Protein AF-A0A7Z9G4A1-F1 (afdb_monomer)

Secondary structure (DSSP, 8-state):
-TTSTTSTT--GGG--PPP-SSPPPSSHHHHS----GGGT-TTGGGS-S----------------S-SS---TT--

Nearest PDB structures (foldseek):
  8des-assembly1_A  TM=6.936E-01  e=1.051E-03  Escherichia phage EC6098

Solvent-accessible surface area (backbone atoms only — not comparable to full-atom values): 5687 Å² total; per-residue (Å²): 109,46,79,34,81,86,33,99,70,47,45,44,63,80,58,62,78,84,84,71,97,57,88,85,57,102,43,70,81,66,70,52,88,78,63,64,59,75,60,63,48,91,77,52,91,86,55,76,97,73,85,86,88,82,88,84,89,84,88,78,93,71,95,68,76,94,56,95,63,88,69,82,87,77,78,129

Foldseek 3Di:
DLCDPPDPNHPVLVDQDDDDPDDDDPDPVVVDDDTPVQSPDPPHDPDDPDDDDDDDDDDDDDDDPPDPPPDPPPDD

Mean predicted aligned error: 11.19 Å

Radius of gyration: 25.3 Å; Cα contacts (8 Å, |Δi|>4): 38; chains: 1; bounding box: 62×32×54 Å

pLDDT: mean 82.82, std 10.52, range [52.19, 94.69]

Sequence (76 aa):
GAFRSDAATSLDVWHLALDFASLPALNDTFIQDDPPISRVVATGVTEPQFLLDCYIDFKCARPMPTYGVPGFVDRF

Structure (mmCIF, N/CA/C/O backbone):
data_AF-A0A7Z9G4A1-F1
#
_entry.id   AF-A0A7Z9G4A1-F1
#
loop_
_atom_site.group_PDB
_atom_site.id
_atom_site.type_symbol
_atom_site.label_atom_id
_atom_site.label_alt_id
_atom_site.label_comp_id
_atom_site.label_asym_id
_atom_site.label_entity_id
_atom_site.label_seq_id
_atom_site.pdbx_PDB_ins_code
_atom_site.Cartn_x
_atom_site.Cartn_y
_atom_site.Cartn_z
_atom_site.occupancy
_atom_site.B_iso_or_equiv
_atom_site.auth_seq_id
_atom_site.auth_comp_id
_atom_site.auth_asym_id
_atom_site.auth_atom_id
_atom_site.pdbx_PDB_model_num
ATOM 1 N N . GLY A 1 1 ? -7.381 -3.133 25.711 1.00 85.38 1 GLY A N 1
ATOM 2 C CA . GLY A 1 1 ? -7.028 -1.700 25.658 1.00 85.38 1 GLY A CA 1
ATOM 3 C C . GLY A 1 1 ? -7.761 -1.052 24.502 1.00 85.38 1 GLY A C 1
ATOM 4 O O . GLY A 1 1 ? -8.352 -1.784 23.722 1.00 85.38 1 GLY A O 1
ATOM 5 N N . ALA A 1 2 ? -7.724 0.278 24.387 1.00 90.44 2 ALA A N 1
ATOM 6 C CA . ALA A 1 2 ? -8.452 1.013 23.342 1.00 90.44 2 ALA A CA 1
ATOM 7 C C . ALA A 1 2 ? -7.967 0.718 21.905 1.00 90.44 2 ALA A C 1
ATOM 9 O O . ALA A 1 2 ? -8.718 0.916 20.969 1.00 90.44 2 ALA A O 1
ATOM 10 N N . PHE A 1 3 ? -6.752 0.182 21.735 1.00 88.69 3 PHE A N 1
ATOM 11 C CA . PHE A 1 3 ? -6.220 -0.339 20.461 1.00 88.69 3 PHE A CA 1
ATOM 12 C C . PHE A 1 3 ? -6.826 -1.683 20.011 1.00 88.69 3 PHE A C 1
ATOM 14 O O . PHE A 1 3 ? -6.320 -2.307 19.087 1.00 88.69 3 PHE A O 1
ATOM 21 N N . ARG A 1 4 ? -7.832 -2.214 20.712 1.00 89.06 4 ARG A N 1
ATOM 22 C CA . ARG A 1 4 ? -8.540 -3.407 20.240 1.00 89.06 4 ARG A CA 1
ATOM 23 C C . ARG A 1 4 ? -9.728 -2.973 19.397 1.00 89.06 4 ARG A C 1
ATOM 25 O O . ARG A 1 4 ? -10.482 -2.111 19.844 1.00 89.06 4 ARG A O 1
ATOM 32 N N . SER A 1 5 ? -9.930 -3.632 18.260 1.00 88.19 5 SER A N 1
ATOM 33 C CA . SER A 1 5 ? -11.040 -3.332 17.354 1.00 88.19 5 SER A CA 1
ATOM 34 C C . SER A 1 5 ? -12.423 -3.574 17.972 1.00 88.19 5 SER A C 1
ATOM 36 O O . SER A 1 5 ? -13.387 -2.911 17.606 1.00 88.19 5 SER A O 1
ATOM 38 N N . ASP A 1 6 ? -12.514 -4.437 18.990 1.00 88.44 6 ASP A N 1
ATOM 39 C CA . ASP A 1 6 ? -13.741 -4.720 19.748 1.00 88.44 6 ASP A CA 1
ATOM 40 C C . ASP A 1 6 ? -13.970 -3.800 20.967 1.00 88.44 6 ASP A C 1
ATOM 42 O O . ASP A 1 6 ? -14.912 -3.998 21.741 1.00 88.44 6 ASP A O 1
ATOM 46 N N . ALA A 1 7 ? -13.122 -2.789 21.181 1.00 92.50 7 ALA A N 1
ATOM 47 C CA . ALA A 1 7 ? -13.273 -1.866 22.301 1.00 92.50 7 ALA A CA 1
ATOM 48 C C . ALA A 1 7 ? -14.406 -0.849 22.063 1.00 92.50 7 ALA A C 1
ATOM 50 O O . ALA A 1 7 ? -14.542 -0.286 20.982 1.00 92.50 7 ALA A O 1
ATOM 51 N N . ALA A 1 8 ? -15.160 -0.518 23.121 1.00 92.12 8 ALA A N 1
ATOM 52 C CA . ALA A 1 8 ? -16.282 0.431 23.053 1.00 92.12 8 ALA A CA 1
ATOM 53 C C . ALA A 1 8 ? -15.903 1.828 22.513 1.00 92.12 8 ALA A C 1
ATOM 55 O O . ALA A 1 8 ? -16.716 2.486 21.871 1.00 92.12 8 ALA A O 1
ATOM 56 N N . THR A 1 9 ? -14.670 2.279 22.762 1.00 91.94 9 THR A N 1
ATOM 57 C CA . THR A 1 9 ? -14.086 3.503 22.187 1.00 91.94 9 THR A CA 1
ATOM 58 C C . THR A 1 9 ? -12.762 3.151 21.514 1.00 91.94 9 THR A C 1
ATOM 60 O O . THR A 1 9 ? -11.684 3.420 22.054 1.00 91.94 9 THR A O 1
ATOM 63 N N . SER A 1 10 ? -12.857 2.450 20.386 1.00 89.94 10 SER A N 1
ATOM 64 C CA . SER A 1 10 ? -11.700 1.941 19.652 1.00 89.94 10 SER A CA 1
ATOM 65 C C . SER A 1 10 ? -10.843 3.065 19.048 1.00 89.94 10 SER A C 1
ATOM 67 O O . SER A 1 10 ? -11.352 4.042 18.500 1.00 89.94 10 SER A O 1
ATOM 69 N N . LEU A 1 11 ? -9.521 2.900 19.139 1.00 90.75 11 LEU A N 1
ATOM 70 C CA . LEU A 1 11 ? -8.486 3.707 18.482 1.00 90.75 11 LEU A CA 1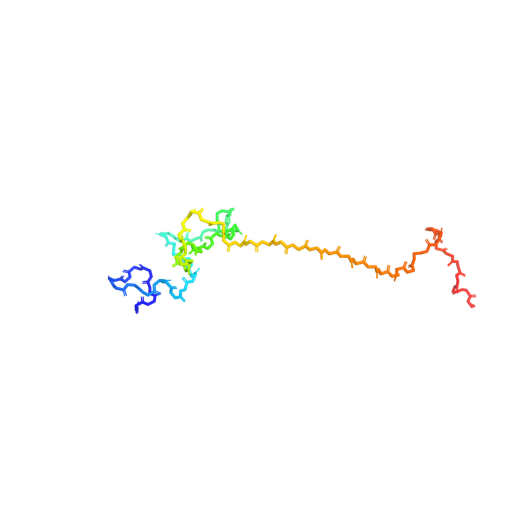
ATOM 71 C C . LEU A 1 11 ? -8.010 3.053 17.175 1.00 90.75 11 LEU A C 1
ATOM 73 O O . LEU A 1 11 ? -6.876 3.255 16.749 1.00 90.75 11 LEU A O 1
ATOM 77 N N . ASP A 1 12 ? -8.896 2.298 16.530 1.00 89.56 12 ASP A N 1
ATOM 78 C CA . ASP A 1 12 ? -8.678 1.591 15.269 1.00 89.56 12 ASP A CA 1
ATOM 79 C C . ASP A 1 12 ? -8.030 2.462 14.186 1.00 89.56 12 ASP A C 1
ATOM 81 O O . ASP A 1 12 ? -7.154 2.000 13.461 1.00 89.56 12 ASP A O 1
ATOM 85 N N . VAL A 1 13 ? -8.387 3.746 14.110 1.00 88.00 13 VAL A N 1
ATOM 86 C CA . VAL A 1 13 ? -7.798 4.719 13.167 1.00 88.00 13 VAL A CA 1
ATOM 87 C C . VAL A 1 13 ? -6.265 4.827 13.251 1.00 88.00 13 VAL A C 1
ATOM 89 O O . VAL A 1 13 ? -5.628 5.310 12.323 1.00 88.00 13 VAL A O 1
ATOM 92 N N . TRP A 1 14 ? -5.649 4.365 14.339 1.00 89.56 14 TRP A N 1
ATOM 93 C CA . TRP A 1 14 ? -4.204 4.419 14.549 1.00 89.56 14 TRP A CA 1
ATOM 94 C C . TRP A 1 14 ? -3.469 3.130 14.161 1.00 89.56 14 TRP A C 1
ATOM 96 O O . TRP A 1 14 ? -2.246 3.078 14.293 1.00 89.56 14 TRP A O 1
ATOM 106 N N . HIS A 1 15 ? -4.170 2.083 13.706 1.00 89.12 15 HIS A N 1
ATOM 107 C CA . HIS A 1 15 ? -3.535 0.825 13.312 1.00 89.12 15 HIS A CA 1
ATOM 108 C C . HIS A 1 15 ? -4.255 0.075 12.185 1.00 89.12 15 HIS A C 1
ATOM 110 O O . HIS A 1 15 ? -5.472 0.122 12.024 1.00 89.12 15 HIS A O 1
ATOM 116 N N . LEU A 1 16 ? -3.467 -0.708 11.446 1.00 89.19 16 LEU A N 1
ATOM 117 C CA . LEU A 1 16 ? -3.918 -1.552 10.333 1.00 89.19 16 LEU A CA 1
ATOM 118 C C . LEU A 1 16 ? -3.980 -3.043 10.696 1.00 89.19 16 LEU A C 1
ATOM 120 O O . LEU A 1 16 ? -3.988 -3.897 9.818 1.00 89.19 16 LEU A O 1
ATOM 124 N N . ALA A 1 17 ? -3.982 -3.366 11.991 1.00 88.62 17 ALA A N 1
ATOM 125 C CA . ALA A 1 17 ? -4.107 -4.752 12.435 1.00 88.62 17 ALA A CA 1
ATOM 126 C C . ALA A 1 17 ? -5.425 -5.374 11.940 1.00 88.62 17 ALA A C 1
ATOM 128 O O . ALA A 1 17 ? -6.480 -4.742 12.025 1.00 88.62 17 ALA A O 1
ATOM 129 N N . LEU A 1 18 ? -5.340 -6.613 11.452 1.00 85.88 18 LEU A N 1
ATOM 130 C CA . LEU A 1 18 ? -6.487 -7.411 11.032 1.00 85.88 18 LEU A CA 1
ATOM 131 C C . LEU A 1 18 ? -7.233 -7.943 12.259 1.00 85.88 18 LEU A C 1
ATOM 133 O O . LEU A 1 18 ? -6.614 -8.473 13.185 1.00 85.88 18 LEU A O 1
ATOM 137 N N . ASP A 1 19 ? -8.557 -7.814 12.242 1.00 87.06 19 ASP A N 1
ATOM 138 C CA . ASP A 1 19 ? -9.443 -8.409 13.239 1.00 87.06 19 ASP A CA 1
ATOM 139 C C . ASP A 1 19 ? -10.096 -9.666 12.654 1.00 87.06 19 ASP A C 1
ATOM 141 O O . ASP A 1 19 ? -10.719 -9.623 11.591 1.00 87.06 19 ASP A O 1
ATOM 145 N N . PHE A 1 20 ? -9.926 -10.798 13.334 1.00 86.00 20 PHE A N 1
ATOM 146 C CA . PHE A 1 20 ? -10.408 -12.094 12.871 1.00 86.00 20 PHE A CA 1
ATOM 147 C C . PHE A 1 20 ? -11.566 -12.559 13.753 1.00 86.00 20 PHE A C 1
ATOM 149 O O . PHE A 1 20 ? -11.377 -12.885 14.924 1.00 86.00 20 PHE A O 1
ATOM 156 N N . ALA A 1 21 ? -12.762 -12.680 13.171 1.00 85.94 21 ALA A N 1
ATOM 157 C CA . ALA A 1 21 ? -13.939 -13.189 13.883 1.00 85.94 21 ALA A CA 1
ATOM 158 C C . ALA A 1 21 ? -13.802 -14.668 14.314 1.00 85.94 21 ALA A C 1
ATOM 160 O O . ALA A 1 21 ? -14.501 -15.129 15.216 1.00 85.94 21 ALA A O 1
ATOM 161 N N . SER A 1 22 ? -12.908 -15.421 13.670 1.00 88.69 22 SER A N 1
ATOM 162 C CA . SER A 1 2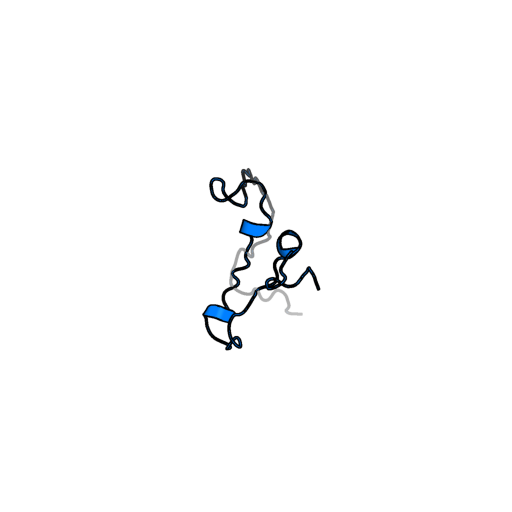2 ? -12.608 -16.827 13.955 1.00 88.69 22 SER A CA 1
ATOM 163 C C . SER A 1 22 ? -11.114 -17.102 13.803 1.00 88.69 22 SER A C 1
ATOM 165 O O . SER A 1 22 ? -10.413 -16.329 13.159 1.00 88.69 22 SER A O 1
ATOM 167 N N . LEU A 1 23 ? -10.631 -18.231 14.333 1.00 90.56 23 LEU A N 1
ATOM 168 C CA . LEU A 1 23 ? -9.232 -18.645 14.189 1.00 90.56 23 LEU A CA 1
ATOM 169 C C . LEU A 1 23 ? -8.815 -18.658 12.699 1.00 90.56 23 LEU A C 1
ATOM 171 O O . LEU A 1 23 ? -9.410 -19.419 11.929 1.00 90.56 23 LEU A O 1
ATOM 175 N N . PRO A 1 24 ? -7.823 -17.850 12.279 1.00 88.12 24 PRO A N 1
ATOM 176 C CA . PRO A 1 24 ? -7.361 -17.850 10.898 1.00 88.12 24 PRO A CA 1
ATOM 177 C C . PRO A 1 24 ? -6.728 -19.199 10.542 1.00 88.12 24 PRO A C 1
ATOM 179 O O . PRO A 1 24 ? -5.910 -19.742 11.287 1.00 88.12 24 PRO A O 1
ATOM 182 N N . ALA A 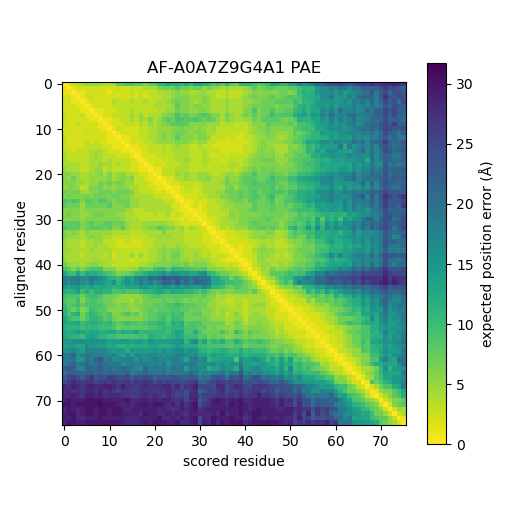1 25 ? -7.120 -19.741 9.392 1.00 90.75 25 ALA A N 1
ATOM 183 C CA . ALA A 1 25 ? -6.532 -20.943 8.816 1.00 90.75 25 ALA A CA 1
ATOM 184 C C . ALA A 1 25 ? -5.544 -20.557 7.710 1.00 90.75 25 ALA A C 1
ATOM 186 O O . ALA A 1 25 ? -5.729 -19.544 7.043 1.00 90.75 25 ALA A O 1
ATOM 187 N N . LEU A 1 26 ? -4.521 -21.385 7.479 1.00 91.38 26 LEU A N 1
ATOM 188 C CA . LEU A 1 26 ? -3.584 -21.195 6.369 1.00 91.38 26 LEU A CA 1
ATOM 189 C C . LEU A 1 26 ? -4.277 -21.538 5.040 1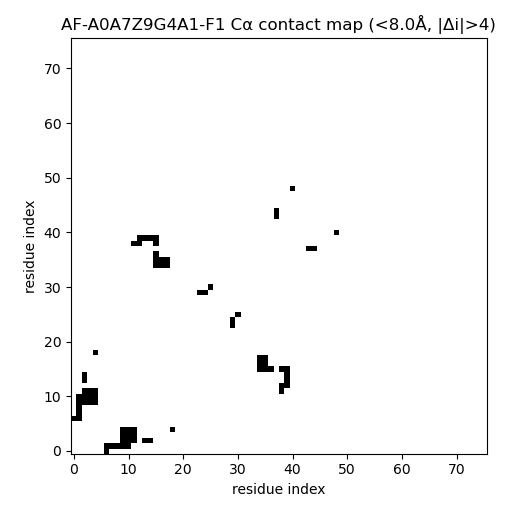.00 91.38 26 LEU A C 1
ATOM 191 O O . LEU A 1 26 ? -4.200 -22.665 4.554 1.00 91.38 26 LEU A O 1
ATOM 195 N N . ASN A 1 27 ? -5.012 -20.576 4.494 1.00 88.19 27 ASN A N 1
ATOM 196 C CA . ASN A 1 27 ? -5.765 -20.679 3.250 1.00 88.19 27 ASN A CA 1
ATOM 197 C C . ASN A 1 27 ? -5.631 -19.383 2.438 1.00 88.19 27 ASN A C 1
ATOM 199 O O . ASN A 1 27 ? -5.004 -18.429 2.892 1.00 88.19 27 ASN A O 1
ATOM 203 N N . ASP A 1 28 ? -6.224 -19.354 1.245 1.00 89.38 28 ASP A N 1
ATOM 204 C CA . ASP A 1 28 ? -6.133 -18.201 0.343 1.00 89.38 28 ASP A CA 1
ATOM 205 C C . ASP A 1 28 ? -6.578 -16.896 1.026 1.00 89.38 28 ASP A C 1
ATOM 207 O O . ASP A 1 28 ? -5.866 -15.905 0.965 1.00 89.38 28 ASP A O 1
ATOM 211 N N . THR A 1 29 ? -7.661 -16.914 1.810 1.00 83.75 29 THR A N 1
ATOM 212 C CA . THR A 1 29 ? -8.150 -15.727 2.534 1.00 83.75 29 THR A CA 1
ATOM 213 C C . THR A 1 29 ? -7.148 -15.156 3.541 1.00 83.75 29 THR A C 1
ATOM 215 O O . THR A 1 29 ? -7.125 -13.950 3.737 1.00 83.75 29 THR A O 1
ATOM 218 N N . PHE A 1 30 ? -6.332 -15.989 4.191 1.00 85.50 30 PHE A N 1
ATOM 219 C CA . PHE A 1 30 ? -5.281 -15.513 5.101 1.00 85.50 30 PHE A CA 1
ATOM 220 C C . PHE A 1 30 ? -3.978 -15.153 4.372 1.00 85.50 30 PHE A C 1
ATOM 222 O O . PHE A 1 30 ? -3.187 -14.361 4.875 1.00 85.50 30 PHE A O 1
ATOM 229 N N . ILE A 1 31 ? -3.726 -15.770 3.213 1.00 89.25 31 ILE A N 1
ATOM 230 C CA . ILE A 1 31 ? -2.516 -15.543 2.413 1.00 89.25 31 ILE A CA 1
ATOM 231 C C . ILE A 1 31 ? -2.612 -14.231 1.624 1.00 89.25 31 ILE A C 1
ATOM 233 O O . ILE A 1 31 ? -1.592 -13.568 1.441 1.00 89.25 31 ILE A O 1
ATOM 237 N N . GLN A 1 32 ? -3.807 -13.857 1.158 1.00 88.12 32 GLN A N 1
ATOM 238 C CA . GLN A 1 32 ? -4.034 -12.556 0.535 1.00 88.12 32 GLN A CA 1
ATOM 239 C C . GLN A 1 32 ? -4.009 -11.457 1.611 1.00 88.12 32 GLN A C 1
ATOM 241 O O . GLN A 1 32 ? -4.757 -11.512 2.585 1.00 88.12 32 GLN A O 1
ATOM 246 N N . ASP A 1 33 ? -3.143 -10.459 1.436 1.00 82.00 33 ASP A N 1
ATOM 247 C CA . ASP A 1 33 ? -3.046 -9.299 2.326 1.00 82.00 33 ASP A CA 1
ATOM 248 C C . ASP A 1 33 ? -4.138 -8.276 1.962 1.00 82.00 33 ASP A C 1
ATOM 250 O O . ASP A 1 33 ? -4.080 -7.6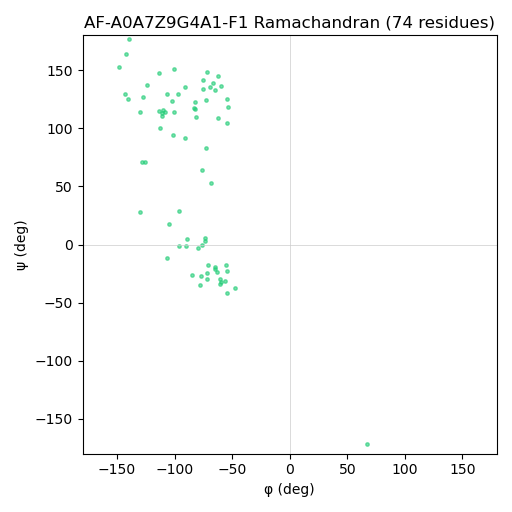61 0.897 1.00 82.00 33 ASP A O 1
ATOM 254 N N . ASP A 1 34 ? -5.147 -8.121 2.824 1.00 85.94 34 ASP A N 1
ATOM 255 C CA . ASP A 1 34 ? -6.246 -7.149 2.673 1.00 85.94 34 ASP A CA 1
ATOM 256 C C . ASP A 1 34 ? -6.420 -6.305 3.954 1.00 85.94 34 ASP A C 1
ATOM 258 O O . ASP A 1 34 ? -7.352 -6.508 4.741 1.00 85.94 34 ASP A O 1
ATOM 262 N N . PRO A 1 35 ? -5.480 -5.386 4.243 1.00 87.38 35 PRO A N 1
ATOM 263 C CA . PRO A 1 35 ? -5.557 -4.537 5.422 1.00 87.38 35 PRO A CA 1
ATOM 264 C C . PRO A 1 35 ? -6.658 -3.471 5.276 1.00 87.38 35 PRO A C 1
ATOM 266 O O . PRO A 1 35 ? -6.881 -2.944 4.183 1.00 87.38 35 PRO A O 1
ATOM 269 N N . PRO A 1 36 ? -7.307 -3.045 6.378 1.00 88.19 36 PRO A N 1
ATOM 270 C CA . PRO A 1 36 ? -8.399 -2.071 6.349 1.00 88.19 36 PRO A CA 1
ATOM 271 C C . PRO A 1 36 ? -7.889 -0.630 6.148 1.00 88.19 36 PRO A C 1
ATOM 273 O O . PRO A 1 36 ? -8.054 0.233 7.009 1.00 88.19 36 PRO A O 1
ATOM 276 N N . ILE A 1 37 ? -7.270 -0.340 5.000 1.00 87.12 37 ILE A N 1
ATOM 277 C CA . ILE A 1 37 ? -6.659 0.963 4.671 1.00 87.12 37 ILE A CA 1
ATOM 278 C C . ILE A 1 37 ? -7.684 2.104 4.699 1.00 87.12 37 ILE A C 1
ATOM 280 O O . ILE A 1 37 ? -7.359 3.223 5.092 1.00 87.12 37 ILE A O 1
ATOM 284 N N . SER A 1 38 ? -8.945 1.830 4.355 1.00 84.94 38 SER A N 1
ATOM 285 C CA . SER A 1 38 ? -10.042 2.812 4.404 1.00 84.94 38 SER A CA 1
ATOM 286 C C . SER A 1 38 ? -10.213 3.472 5.775 1.00 84.94 38 SER A C 1
ATOM 288 O O . SER A 1 38 ? -10.732 4.579 5.868 1.00 84.94 38 SER A O 1
ATOM 290 N N . ARG A 1 39 ? -9.745 2.815 6.837 1.00 86.06 39 ARG A N 1
ATOM 291 C CA . ARG A 1 39 ? -9.809 3.287 8.216 1.00 86.06 39 ARG A CA 1
ATOM 292 C C . ARG A 1 39 ? -8.861 4.449 8.512 1.00 86.06 39 ARG A C 1
ATOM 294 O O . ARG A 1 39 ? -9.157 5.241 9.399 1.00 86.06 39 ARG A O 1
ATOM 301 N N . VAL A 1 40 ? -7.730 4.534 7.809 1.00 85.38 40 VAL A N 1
ATOM 302 C CA . VAL A 1 40 ? -6.677 5.538 8.062 1.00 85.38 40 VAL A CA 1
ATOM 303 C C . VAL A 1 40 ? -6.638 6.639 7.001 1.00 85.38 40 VAL A C 1
ATOM 305 O O . VAL A 1 40 ? -5.969 7.656 7.178 1.00 85.38 40 VAL A O 1
ATOM 308 N N . VAL A 1 41 ? -7.352 6.449 5.889 1.00 85.44 41 VAL A N 1
ATOM 309 C CA . VAL A 1 41 ? -7.421 7.414 4.789 1.00 85.44 41 VAL A CA 1
ATOM 310 C C . VAL A 1 41 ? -8.458 8.491 5.104 1.00 85.44 41 VAL A C 1
ATOM 312 O O . VAL A 1 41 ? -9.633 8.207 5.313 1.00 85.44 41 VAL A O 1
ATOM 315 N N . ALA A 1 42 ? -8.024 9.752 5.098 1.00 77.69 42 ALA A N 1
ATOM 316 C CA . ALA A 1 42 ? -8.864 10.895 5.457 1.00 77.69 42 ALA A CA 1
ATOM 317 C C . ALA A 1 42 ? -9.937 11.247 4.408 1.00 77.69 42 ALA A C 1
ATOM 319 O O . ALA A 1 42 ? -10.947 11.855 4.755 1.00 77.69 42 ALA A O 1
ATOM 320 N N . THR A 1 43 ? -9.729 10.893 3.137 1.00 69.25 43 THR A N 1
ATOM 321 C CA . THR A 1 43 ? -10.590 11.305 2.011 1.00 69.25 43 THR A CA 1
ATOM 322 C C . THR A 1 43 ? -11.755 10.354 1.711 1.00 69.25 43 THR A C 1
ATOM 324 O O . THR A 1 43 ? -12.596 10.670 0.884 1.00 69.25 43 THR A O 1
ATOM 327 N N . GLY A 1 44 ? -11.913 9.237 2.429 1.00 65.00 44 GLY A N 1
ATOM 328 C CA . GLY A 1 44 ? -13.007 8.293 2.161 1.00 65.00 44 GLY A CA 1
ATOM 329 C C . GLY A 1 44 ? -12.874 7.571 0.808 1.00 65.00 44 GLY A C 1
ATOM 330 O O . GLY A 1 44 ? -11.838 7.623 0.156 1.00 65.00 44 GLY A O 1
ATOM 331 N N . VAL A 1 45 ? -13.913 6.825 0.412 1.00 65.69 45 VAL A N 1
ATOM 332 C CA . VAL A 1 45 ? -13.881 5.851 -0.711 1.00 65.69 45 VAL A CA 1
ATOM 333 C C . VAL A 1 45 ? -14.005 6.509 -2.099 1.00 65.69 45 VAL A C 1
ATOM 335 O O . VAL A 1 45 ? -13.997 5.822 -3.117 1.00 65.69 45 VAL A O 1
ATOM 338 N N . THR A 1 46 ? -14.179 7.829 -2.166 1.00 74.44 46 THR A N 1
ATOM 339 C CA . THR A 1 46 ? -14.418 8.557 -3.422 1.00 74.44 46 THR A CA 1
ATOM 340 C C . THR A 1 46 ? -13.158 8.762 -4.253 1.00 74.44 46 THR A C 1
ATOM 342 O O . THR A 1 46 ? -13.245 8.836 -5.478 1.00 74.44 46 THR A O 1
ATOM 345 N N . GLU A 1 47 ? -11.994 8.811 -3.611 1.00 75.81 47 GLU A N 1
ATOM 346 C CA . GLU A 1 47 ? -10.706 9.035 -4.252 1.00 75.81 47 GLU A CA 1
ATOM 347 C C . GLU A 1 47 ? -9.800 7.794 -4.153 1.00 75.81 47 GLU A C 1
ATOM 349 O O . GLU A 1 47 ? -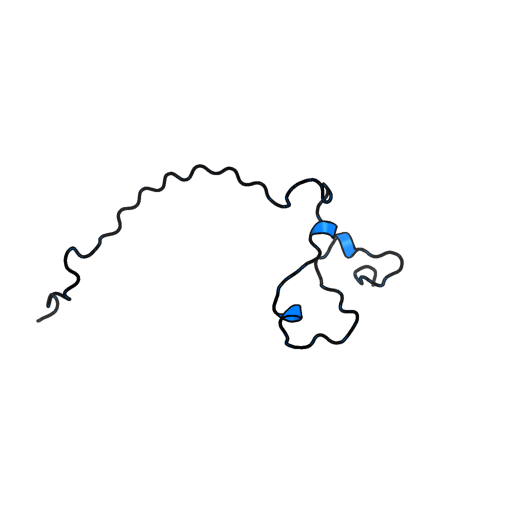9.846 7.053 -3.167 1.00 75.81 47 GLU A O 1
ATOM 354 N N . PRO A 1 48 ? -8.944 7.544 -5.162 1.00 81.56 48 PRO A N 1
ATOM 355 C CA . PRO A 1 48 ? -7.976 6.453 -5.110 1.00 81.56 48 PRO A CA 1
ATOM 356 C C . PRO A 1 48 ? -6.967 6.640 -3.965 1.00 81.56 48 PRO A C 1
ATOM 358 O O . PRO A 1 48 ? -6.528 7.752 -3.679 1.00 81.56 48 PRO A O 1
ATOM 361 N N . GLN A 1 49 ? -6.552 5.526 -3.348 1.00 81.88 49 GLN A N 1
ATOM 362 C CA . GLN A 1 49 ? -5.628 5.505 -2.200 1.00 81.88 49 GLN A CA 1
ATOM 363 C C . GLN A 1 49 ? -4.252 6.111 -2.509 1.00 81.88 49 GLN A C 1
ATOM 365 O O . GLN A 1 49 ? -3.590 6.644 -1.621 1.00 81.88 49 GLN A O 1
ATOM 370 N N . PHE A 1 50 ? -3.811 6.011 -3.762 1.00 81.31 50 PHE A N 1
ATOM 371 C CA . PHE A 1 50 ? -2.552 6.565 -4.228 1.00 81.31 50 PHE A CA 1
ATOM 372 C C . PHE A 1 50 ? -2.726 7.091 -5.648 1.00 81.31 50 PHE A C 1
ATOM 374 O O . PHE A 1 50 ? -3.225 6.390 -6.530 1.00 81.31 50 PHE A O 1
ATOM 381 N N . LEU A 1 51 ? -2.308 8.333 -5.861 1.00 86.06 51 LEU A N 1
ATOM 382 C CA . LEU A 1 51 ? -2.208 8.944 -7.177 1.00 86.06 51 LEU A CA 1
ATOM 383 C C . LEU A 1 51 ? -0.730 9.038 -7.529 1.00 86.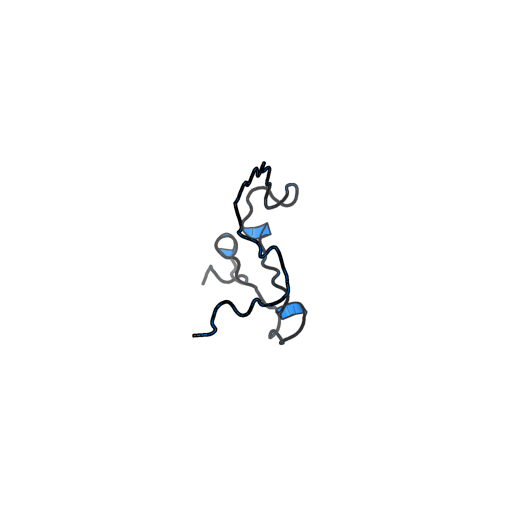06 51 LEU A C 1
ATOM 385 O O . LEU A 1 51 ? 0.065 9.551 -6.742 1.00 86.06 51 LEU A O 1
ATOM 389 N N . LEU A 1 52 ? -0.376 8.558 -8.716 1.00 90.88 52 LEU A N 1
ATOM 390 C CA . LEU A 1 52 ? 0.978 8.648 -9.235 1.00 90.88 52 LEU A CA 1
ATOM 391 C C . LEU A 1 52 ? 0.936 9.203 -10.649 1.00 90.88 52 LEU A C 1
ATOM 393 O O . LEU A 1 52 ? 0.450 8.541 -11.561 1.00 90.88 52 LEU A O 1
ATOM 397 N N . ASP A 1 53 ? 1.489 10.396 -10.819 1.00 94.38 53 ASP A N 1
ATOM 398 C CA . ASP A 1 53 ? 1.844 10.929 -12.128 1.00 94.38 53 ASP A CA 1
ATOM 399 C C . ASP A 1 53 ? 3.368 11.035 -12.183 1.00 94.38 53 ASP A C 1
ATOM 401 O O . ASP A 1 53 ? 3.989 11.723 -11.370 1.00 94.38 53 ASP A O 1
ATOM 405 N N . CYS A 1 54 ? 3.987 10.254 -13.065 1.00 93.06 54 CYS A N 1
ATOM 406 C CA . CYS A 1 54 ? 5.434 10.117 -13.142 1.00 93.06 54 CYS A CA 1
ATOM 407 C C . CYS A 1 54 ? 5.896 10.054 -14.592 1.00 93.06 54 CYS A C 1
ATOM 409 O O . CYS A 1 54 ? 5.501 9.170 -15.350 1.00 93.06 54 CYS A O 1
ATOM 411 N N . TYR A 1 55 ? 6.824 10.942 -14.941 1.00 94.69 55 TYR A N 1
ATOM 412 C CA . TYR A 1 55 ? 7.599 10.863 -16.172 1.00 94.69 55 TYR A CA 1
ATOM 413 C C . TYR A 1 55 ? 8.980 10.283 -15.857 1.00 94.69 55 TYR A C 1
ATOM 415 O O . TYR A 1 55 ? 9.771 10.899 -15.143 1.00 94.69 55 TYR A O 1
ATOM 423 N N . ILE A 1 56 ? 9.264 9.089 -16.378 1.00 92.38 56 ILE A N 1
ATOM 424 C CA . ILE A 1 56 ? 10.524 8.378 -16.139 1.00 92.38 56 ILE A CA 1
ATOM 425 C C . ILE A 1 56 ? 11.312 8.314 -17.456 1.00 92.38 56 ILE A C 1
ATOM 427 O O . ILE A 1 56 ? 11.035 7.467 -18.302 1.00 92.38 56 ILE A O 1
ATOM 431 N N . ASP A 1 57 ? 12.309 9.193 -17.621 1.00 93.81 57 ASP A N 1
ATOM 432 C CA . ASP A 1 57 ? 13.323 9.106 -18.690 1.00 93.81 57 ASP A CA 1
ATOM 433 C C . ASP A 1 57 ? 14.620 8.530 -18.113 1.00 93.81 57 ASP A C 1
ATOM 435 O O . ASP A 1 57 ? 15.445 9.240 -17.532 1.00 93.81 57 ASP A O 1
ATOM 439 N N . PHE A 1 58 ? 14.775 7.211 -18.230 1.00 89.50 58 PHE A N 1
ATOM 440 C CA . PHE A 1 58 ? 15.939 6.492 -17.726 1.00 89.50 58 PHE A CA 1
ATOM 441 C C . PHE A 1 58 ? 16.830 6.015 -18.875 1.00 89.50 58 PHE A C 1
ATOM 443 O O . PHE A 1 58 ? 16.463 5.130 -19.649 1.00 89.50 58 PHE A O 1
ATOM 450 N N . LYS A 1 59 ? 18.043 6.573 -18.948 1.00 90.38 59 LYS A N 1
ATOM 451 C CA . LYS A 1 59 ? 19.099 6.142 -19.872 1.00 90.38 59 LYS A CA 1
ATOM 452 C C . LYS A 1 59 ? 20.220 5.487 -19.081 1.00 90.38 59 LYS A C 1
ATOM 454 O O . LYS A 1 59 ? 20.961 6.166 -18.376 1.00 90.38 59 LYS A O 1
ATOM 459 N N . CYS A 1 60 ? 20.372 4.174 -19.229 1.00 89.38 60 CYS A N 1
ATOM 460 C CA . CYS A 1 60 ? 21.490 3.436 -18.653 1.00 89.38 60 CYS A CA 1
ATOM 461 C C . CYS A 1 60 ? 22.253 2.653 -19.721 1.00 89.38 60 CYS A C 1
ATOM 463 O O . CYS A 1 60 ? 21.657 1.992 -20.573 1.00 89.38 60 CYS A O 1
ATOM 465 N N . ALA A 1 61 ? 23.582 2.680 -19.641 1.00 87.50 61 ALA A N 1
ATOM 466 C CA . ALA A 1 61 ? 24.420 1.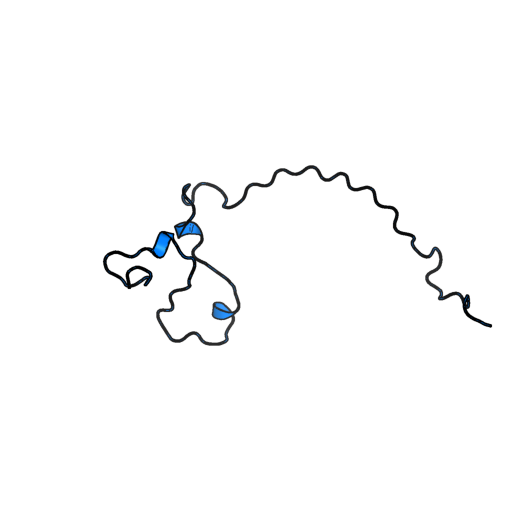770 -20.404 1.00 87.50 61 ALA A CA 1
ATOM 467 C C . ALA A 1 61 ? 24.509 0.432 -19.656 1.00 87.50 61 ALA A C 1
ATOM 469 O O . ALA A 1 61 ? 25.045 0.366 -18.552 1.00 87.50 61 ALA A O 1
ATOM 470 N N . ARG A 1 62 ? 23.997 -0.640 -20.266 1.00 85.56 62 ARG A N 1
ATOM 471 C CA . ARG A 1 62 ? 24.227 -2.019 -19.824 1.00 85.56 62 ARG A CA 1
ATOM 472 C C . ARG A 1 62 ? 25.103 -2.703 -20.877 1.00 85.56 62 ARG A C 1
ATOM 474 O O . ARG A 1 62 ? 24.615 -2.893 -21.992 1.00 85.56 62 ARG A O 1
ATOM 481 N N . PRO A 1 63 ? 26.359 -3.076 -20.567 1.00 80.31 63 PRO A N 1
ATOM 482 C CA . PRO A 1 63 ? 27.161 -3.862 -21.491 1.00 80.31 63 PRO A CA 1
ATOM 483 C C . PRO A 1 63 ? 26.464 -5.207 -21.699 1.00 80.31 63 PRO A C 1
ATOM 485 O O . PRO A 1 63 ? 26.374 -6.027 -20.786 1.00 80.31 63 PRO A O 1
ATOM 488 N N . MET A 1 64 ? 25.895 -5.398 -22.887 1.00 81.38 64 MET A N 1
ATOM 489 C CA . MET A 1 64 ? 25.322 -6.673 -23.294 1.00 81.38 64 MET A CA 1
ATOM 490 C C . MET A 1 64 ? 26.354 -7.416 -24.137 1.00 81.38 64 MET A C 1
ATOM 492 O O . MET A 1 64 ? 26.884 -6.825 -25.082 1.00 81.38 64 MET A O 1
ATOM 496 N N . PRO A 1 65 ? 26.649 -8.690 -23.822 1.00 77.88 65 PRO A N 1
ATOM 497 C CA . PRO A 1 65 ? 27.458 -9.524 -24.694 1.00 77.88 65 PRO A CA 1
ATOM 498 C C . PRO A 1 65 ? 26.843 -9.534 -26.096 1.00 77.88 65 PRO A C 1
ATOM 500 O O . PRO A 1 65 ? 25.663 -9.837 -26.261 1.00 77.88 65 PRO A O 1
ATOM 503 N N . THR A 1 66 ? 27.636 -9.188 -27.106 1.00 75.25 66 THR A N 1
ATOM 504 C CA . THR A 1 66 ? 27.207 -9.190 -28.514 1.00 75.25 66 THR A CA 1
ATOM 505 C C . THR A 1 66 ? 27.019 -10.602 -29.063 1.00 75.25 66 THR A C 1
ATOM 507 O O . THR A 1 66 ? 26.332 -10.789 -30.064 1.00 75.25 66 THR A O 1
ATOM 510 N N . TYR A 1 67 ? 27.580 -11.600 -28.379 1.00 68.38 67 TYR A N 1
ATOM 511 C CA . TYR A 1 67 ? 27.431 -13.011 -28.696 1.00 68.38 67 TYR A CA 1
ATOM 512 C C . TYR A 1 67 ? 26.963 -13.765 -27.450 1.00 68.38 67 TYR A C 1
ATOM 514 O O . TYR A 1 67 ? 27.582 -13.678 -26.393 1.00 68.38 67 TYR A O 1
ATOM 522 N N . GLY A 1 68 ? 25.869 -14.522 -27.582 1.00 63.53 68 GLY A N 1
ATOM 523 C CA . GLY A 1 68 ? 25.367 -15.425 -26.537 1.00 63.53 68 GLY A CA 1
ATOM 524 C C . GLY A 1 68 ? 26.165 -16.727 -26.413 1.00 63.53 68 GLY A C 1
ATOM 525 O O . GLY A 1 68 ? 25.832 -17.567 -25.583 1.00 63.53 68 GLY A O 1
ATOM 526 N N . VAL A 1 69 ? 27.198 -16.909 -27.244 1.00 63.22 69 VAL A N 1
ATOM 527 C CA . VAL A 1 69 ? 28.134 -18.028 -27.137 1.00 63.22 69 VAL A CA 1
ATOM 528 C C . VAL A 1 69 ? 29.179 -17.640 -26.093 1.00 63.22 69 VAL A C 1
ATOM 530 O O . VAL A 1 69 ? 29.890 -16.660 -26.324 1.00 63.22 69 VAL A O 1
ATOM 533 N N . PRO A 1 70 ? 29.295 -18.369 -24.968 1.00 64.00 70 PRO A N 1
ATOM 534 C CA . PRO A 1 70 ? 30.373 -18.164 -24.011 1.00 64.00 70 PRO A CA 1
ATOM 535 C C . PRO A 1 70 ? 31.711 -18.268 -24.747 1.00 64.00 70 PRO A C 1
ATOM 537 O O . PRO A 1 70 ? 32.127 -19.346 -25.173 1.00 64.00 70 PRO A O 1
ATOM 540 N N . GLY A 1 71 ? 32.346 -17.122 -24.980 1.00 64.94 71 GLY A N 1
ATOM 541 C CA . GLY A 1 71 ? 33.682 -17.074 -25.549 1.00 64.94 71 GLY A CA 1
ATOM 542 C C . GLY A 1 71 ? 34.660 -17.616 -24.518 1.00 64.94 71 GLY A C 1
ATOM 543 O O . GLY A 1 71 ? 34.575 -17.259 -23.348 1.00 64.94 71 GLY A O 1
ATOM 544 N N . PHE A 1 72 ? 35.583 -18.472 -24.950 1.00 64.25 72 PHE A N 1
ATOM 545 C CA . PHE A 1 72 ? 36.661 -19.041 -24.136 1.00 64.25 72 PHE A CA 1
ATOM 546 C C . PHE A 1 72 ? 37.709 -17.981 -23.719 1.00 64.25 72 PHE A C 1
ATOM 548 O O . PHE A 1 72 ? 38.897 -18.163 -23.976 1.00 64.25 72 PHE A O 1
ATOM 555 N N . VAL A 1 73 ? 37.282 -16.864 -23.122 1.00 58.25 73 VAL A N 1
ATOM 556 C CA . VAL A 1 73 ? 38.118 -15.704 -22.745 1.00 58.25 73 VAL A CA 1
ATOM 557 C C . VAL A 1 73 ? 39.002 -15.995 -21.515 1.00 58.25 73 VAL A C 1
ATOM 559 O O . VAL A 1 73 ? 39.789 -15.156 -21.094 1.00 58.25 73 VAL A O 1
ATOM 562 N N . ASP A 1 74 ? 38.955 -17.223 -20.995 1.00 55.06 74 ASP A N 1
ATOM 563 C CA . ASP A 1 74 ? 39.567 -17.595 -19.717 1.00 55.06 74 ASP A CA 1
ATOM 564 C C . ASP A 1 74 ? 40.431 -18.866 -19.850 1.00 55.06 74 ASP A C 1
ATOM 566 O O . ASP A 1 74 ? 40.582 -19.639 -18.905 1.00 55.06 74 ASP A O 1
ATOM 570 N N . ARG A 1 75 ? 40.985 -19.133 -21.039 1.00 52.19 75 ARG A N 1
ATOM 571 C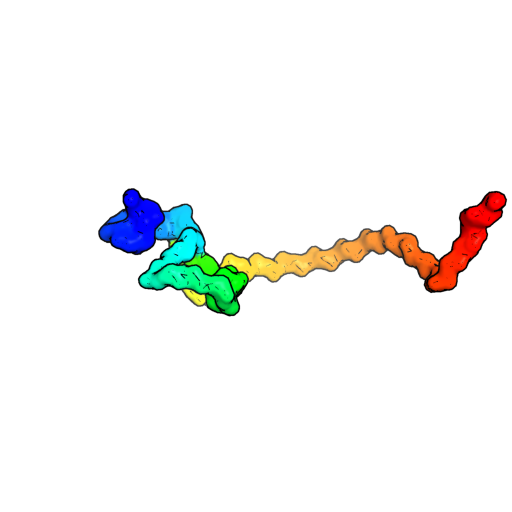 CA . ARG A 1 75 ? 41.990 -20.192 -21.227 1.00 52.19 75 ARG A CA 1
ATOM 572 C C . ARG A 1 75 ? 43.396 -19.614 -21.049 1.00 52.19 75 ARG A C 1
ATOM 574 O O . ARG A 1 75 ? 43.975 -19.133 -22.021 1.00 52.19 75 ARG A O 1
ATOM 581 N N . PHE A 1 76 ? 43.909 -19.669 -19.821 1.00 53.28 76 PHE A N 1
ATOM 582 C CA . PHE A 1 76 ? 45.352 -19.658 -19.548 1.00 53.28 76 PHE A CA 1
ATOM 583 C C . PHE A 1 76 ? 45.902 -21.085 -19.568 1.00 53.28 76 PHE A C 1
ATOM 585 O O . PHE A 1 76 ? 45.171 -21.999 -19.119 1.00 53.28 76 PHE A O 1
#